Protein AF-A0A077JFI3-F1 (afdb_monomer)

Secondary structure (DSSP, 8-state):
--HHHHHHHHHHHHHHHHHHHHHHHHHHHHHHHHHHHHHHHHHHHHH---HHHHHHHHHHHHHHHHHHH--

Solvent-accessible surface area (backbone atoms only — not comparable to full-atom values): 4004 Å² total; per-residue (Å²): 136,65,65,65,59,54,52,52,53,50,51,54,52,48,53,51,51,50,52,56,48,50,57,52,48,51,53,50,51,53,52,50,52,51,50,50,51,54,50,50,51,49,42,30,73,75,70,66,47,53,70,66,56,54,50,53,49,60,70,41,45,68,54,53,52,48,56,64,70,75,103

Foldseek 3Di:
DCVVVVVVVVVVVVVVVVVVVVVVVVVVVVVVVVVVVVVQVVCCVPVVDHPVNVVVVVVCVVVVVVVVVVD

Sequence (71 aa):
MPINLIVLVASLLIIWLVFNWITKVMKASVTTAFIIIVIVMALQITLGISPQQLWNQILSFPKIIRELLNR

Structure (mmCIF, N/CA/C/O backbone):
data_AF-A0A077JFI3-F1
#
_entry.id   AF-A0A077JFI3-F1
#
loop_
_atom_site.group_PDB
_atom_site.id
_atom_site.type_symbol
_atom_site.label_atom_id
_atom_site.label_alt_id
_atom_site.label_comp_id
_atom_site.label_asym_id
_atom_site.label_entity_id
_atom_site.label_seq_id
_atom_site.pdbx_PDB_ins_code
_atom_site.Cartn_x
_atom_site.Cartn_y
_atom_site.Cartn_z
_atom_site.occupancy
_atom_site.B_iso_or_equiv
_atom_site.auth_seq_id
_atom_site.auth_comp_id
_atom_site.auth_asym_id
_atom_site.auth_atom_id
_atom_site.pdbx_PDB_model_num
ATOM 1 N N . MET A 1 1 ? 24.480 8.506 -34.195 1.00 63.59 1 MET A N 1
ATOM 2 C CA . MET A 1 1 ? 23.01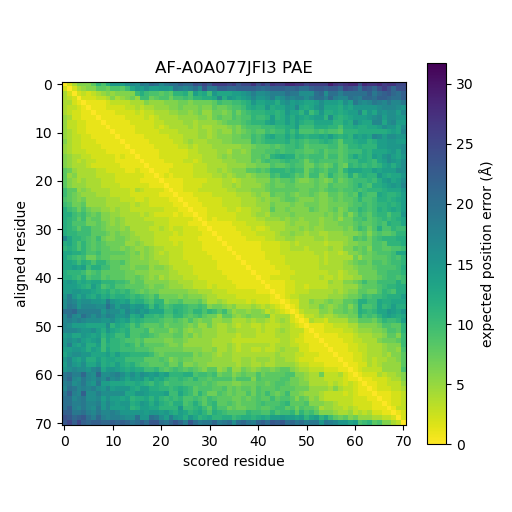5 8.355 -34.027 1.00 63.59 1 MET A CA 1
ATOM 3 C C . MET A 1 1 ? 22.529 6.937 -33.603 1.00 63.59 1 MET A C 1
ATOM 5 O O . MET A 1 1 ? 21.453 6.555 -34.034 1.00 63.59 1 MET A O 1
ATOM 9 N N . PRO A 1 2 ? 23.217 6.157 -32.730 1.00 65.69 2 PRO A N 1
ATOM 10 C CA . PRO A 1 2 ? 22.675 4.894 -32.179 1.00 65.69 2 PRO A CA 1
ATOM 11 C C . PRO A 1 2 ? 22.029 5.024 -30.782 1.00 65.69 2 PRO A C 1
ATOM 13 O O . PRO A 1 2 ? 21.214 4.191 -30.396 1.00 65.69 2 PRO A O 1
ATOM 16 N N . ILE A 1 3 ? 22.349 6.085 -30.030 1.00 82.06 3 ILE A N 1
ATOM 17 C CA . ILE A 1 3 ? 21.889 6.271 -28.643 1.00 82.06 3 ILE A CA 1
ATOM 18 C C . ILE A 1 3 ? 20.356 6.403 -28.540 1.00 82.06 3 ILE A C 1
ATOM 20 O O . ILE A 1 3 ? 19.750 5.867 -27.618 1.00 82.06 3 ILE A O 1
ATOM 24 N N . ASN A 1 4 ? 19.712 7.034 -29.531 1.00 88.00 4 ASN A N 1
ATOM 25 C CA . ASN A 1 4 ? 18.262 7.254 -29.540 1.00 88.00 4 ASN A CA 1
ATOM 26 C C . ASN A 1 4 ? 17.476 5.942 -29.638 1.00 88.00 4 ASN A C 1
ATOM 28 O O . ASN A 1 4 ? 16.427 5.818 -29.016 1.00 88.00 4 ASN A O 1
ATOM 32 N N . LEU A 1 5 ? 17.991 4.953 -30.377 1.00 88.00 5 LEU A N 1
ATOM 33 C CA . LEU A 1 5 ? 17.352 3.640 -30.495 1.00 88.00 5 LEU A CA 1
ATOM 34 C C . LEU A 1 5 ? 17.422 2.868 -29.174 1.00 88.00 5 LEU A C 1
ATOM 36 O O . LEU A 1 5 ? 16.437 2.262 -28.766 1.00 88.00 5 LEU A O 1
ATOM 40 N N . ILE A 1 6 ? 18.555 2.948 -28.470 1.00 91.44 6 ILE A N 1
ATOM 41 C CA . ILE A 1 6 ? 18.730 2.315 -27.155 1.00 91.44 6 ILE A CA 1
ATOM 42 C C . ILE A 1 6 ? 17.776 2.941 -26.133 1.00 91.44 6 ILE A C 1
ATOM 44 O O . ILE A 1 6 ? 17.090 2.221 -25.413 1.00 91.44 6 ILE A O 1
ATOM 48 N N . VAL A 1 7 ? 17.681 4.274 -26.104 1.00 93.94 7 VAL A N 1
ATOM 49 C CA . VAL A 1 7 ? 16.760 4.993 -25.208 1.00 93.94 7 VAL A CA 1
ATOM 50 C C . VAL A 1 7 ? 15.297 4.680 -25.544 1.00 93.94 7 VAL A C 1
ATOM 52 O O . VAL A 1 7 ? 14.484 4.496 -24.639 1.00 93.94 7 VAL A O 1
ATOM 55 N N . LEU A 1 8 ? 14.954 4.551 -26.828 1.00 93.12 8 LEU A N 1
ATOM 56 C CA . LEU A 1 8 ? 13.605 4.188 -27.264 1.00 93.12 8 LEU A CA 1
ATOM 57 C C . LEU A 1 8 ? 13.219 2.781 -26.789 1.00 93.12 8 LEU A C 1
ATOM 59 O O . LEU A 1 8 ? 12.158 2.602 -26.201 1.00 93.12 8 LEU A O 1
ATOM 63 N N . VAL A 1 9 ? 14.097 1.791 -26.958 1.00 94.50 9 VAL A N 1
ATOM 64 C CA . VAL A 1 9 ? 13.833 0.423 -26.483 1.00 94.50 9 VAL A CA 1
ATOM 65 C C . VAL A 1 9 ? 13.797 0.362 -24.952 1.00 94.50 9 VAL A C 1
ATOM 67 O O . VAL A 1 9 ? 12.894 -0.250 -24.385 1.00 94.50 9 VAL A O 1
ATOM 70 N N . ALA A 1 10 ? 14.727 1.033 -24.266 1.00 94.56 10 ALA A N 1
ATOM 71 C CA . ALA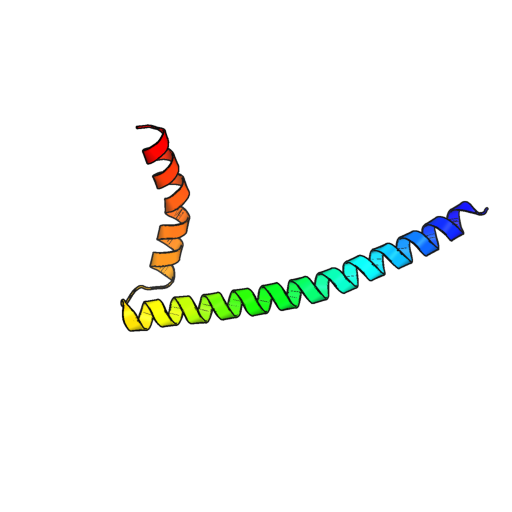 A 1 10 ? 14.764 1.072 -22.805 1.00 94.56 10 ALA A CA 1
ATOM 72 C C . ALA A 1 10 ? 13.498 1.713 -22.214 1.00 94.56 10 ALA A C 1
ATOM 74 O O . ALA A 1 10 ? 12.906 1.169 -21.285 1.00 94.56 10 ALA A O 1
ATOM 75 N N . SER A 1 11 ? 13.043 2.834 -22.779 1.00 95.12 11 SER A N 1
ATOM 76 C CA . SER A 1 11 ? 11.808 3.496 -22.341 1.00 95.12 11 SER A CA 1
ATOM 77 C C . SER A 1 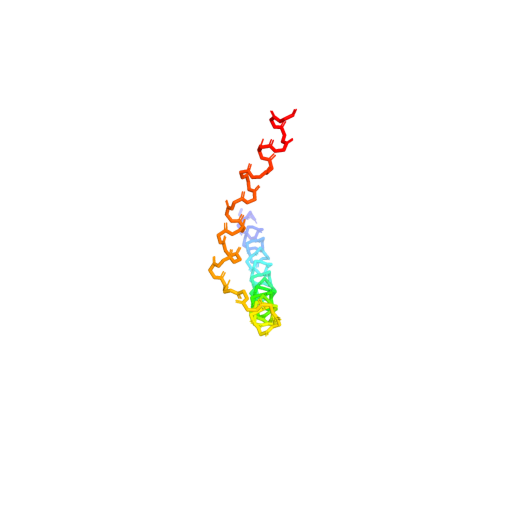11 ? 10.567 2.634 -22.589 1.00 95.12 11 SER A C 1
ATOM 79 O O . SER A 1 11 ? 9.715 2.551 -21.705 1.00 95.12 11 SER A O 1
ATOM 81 N N . LEU A 1 12 ? 10.499 1.918 -23.720 1.00 95.94 12 LEU A N 1
ATOM 82 C CA . LEU A 1 12 ? 9.412 0.980 -24.018 1.00 95.94 12 LEU A CA 1
ATOM 83 C C . LEU A 1 12 ? 9.354 -0.178 -23.003 1.00 95.94 12 LEU A C 1
ATOM 85 O O . LEU A 1 12 ? 8.278 -0.561 -22.542 1.00 95.94 12 LEU A O 1
ATOM 89 N N . LEU A 1 13 ? 10.514 -0.707 -22.605 1.00 95.94 13 LEU A N 1
ATOM 90 C CA . LEU A 1 13 ? 10.603 -1.753 -21.584 1.00 95.94 13 LEU A CA 1
ATOM 91 C C . LEU A 1 13 ? 10.194 -1.243 -20.199 1.00 95.94 13 LEU A C 1
ATOM 93 O O . LEU A 1 13 ? 9.463 -1.928 -19.485 1.00 95.94 13 LEU A O 1
ATOM 97 N N . ILE A 1 14 ? 10.631 -0.039 -19.824 1.00 96.06 14 ILE A N 1
ATOM 98 C CA . ILE A 1 14 ? 10.282 0.562 -18.533 1.00 96.06 14 ILE A CA 1
ATOM 99 C C . ILE A 1 14 ? 8.777 0.814 -18.456 1.00 96.06 14 ILE A C 1
ATOM 101 O O . ILE A 1 14 ? 8.155 0.428 -17.466 1.00 96.06 14 ILE A O 1
ATOM 105 N N . ILE A 1 15 ? 8.163 1.406 -19.487 1.00 96.12 15 ILE A N 1
ATOM 106 C CA . ILE A 1 15 ? 6.720 1.674 -19.455 1.00 96.12 15 ILE A CA 1
ATOM 107 C C . ILE A 1 15 ? 5.902 0.383 -19.430 1.00 96.12 15 ILE A C 1
ATOM 109 O O . ILE A 1 15 ? 4.915 0.304 -18.701 1.00 96.12 15 ILE A O 1
ATOM 113 N N . TRP A 1 16 ? 6.350 -0.660 -20.132 1.00 95.44 16 TRP A N 1
ATOM 114 C CA . TRP A 1 16 ? 5.746 -1.987 -20.046 1.00 95.44 16 TRP A CA 1
ATOM 115 C C . TRP A 1 16 ? 5.819 -2.562 -18.625 1.00 95.44 16 TRP A C 1
ATOM 117 O O . TRP A 1 16 ? 4.832 -3.087 -18.103 1.00 95.44 16 TRP A O 1
ATOM 127 N N . LEU A 1 17 ? 6.974 -2.425 -17.969 1.00 94.69 17 LEU A N 1
ATOM 128 C CA . LEU A 1 17 ? 7.180 -2.903 -16.606 1.00 94.69 17 LEU A CA 1
ATOM 129 C C . LEU A 1 17 ? 6.290 -2.156 -15.605 1.00 94.69 17 LEU A C 1
ATOM 131 O O . LEU A 1 17 ? 5.634 -2.787 -14.775 1.00 94.69 17 LEU A O 1
ATOM 135 N N . VAL A 1 18 ? 6.224 -0.828 -15.717 1.00 95.88 18 VAL A N 1
ATOM 136 C CA . VAL A 1 18 ? 5.367 0.022 -14.881 1.00 95.88 18 VAL A CA 1
ATOM 137 C C . VAL A 1 18 ? 3.895 -0.318 -15.100 1.00 95.88 18 VAL A C 1
ATOM 139 O O . VAL A 1 18 ? 3.163 -0.492 -14.128 1.00 95.88 18 VAL A O 1
ATOM 142 N N . PHE A 1 19 ? 3.460 -0.498 -16.349 1.00 94.44 19 PHE A N 1
ATOM 143 C CA . PHE A 1 19 ? 2.085 -0.882 -16.668 1.00 94.44 19 PHE A CA 1
ATOM 144 C C . PHE A 1 19 ? 1.707 -2.223 -16.021 1.00 94.44 19 PHE A C 1
ATOM 146 O O . PHE A 1 19 ? 0.676 -2.344 -15.351 1.00 94.44 19 PHE A O 1
ATOM 153 N N . ASN A 1 20 ? 2.579 -3.227 -16.141 1.00 94.75 20 ASN A N 1
ATOM 154 C CA . ASN A 1 20 ? 2.354 -4.532 -15.528 1.00 94.75 20 ASN A CA 1
ATOM 155 C C . ASN A 1 20 ? 2.360 -4.451 -13.990 1.00 94.75 20 ASN A C 1
ATOM 157 O O . ASN A 1 20 ? 1.559 -5.102 -13.321 1.00 94.75 20 ASN A O 1
ATOM 161 N N . TRP A 1 21 ? 3.224 -3.621 -13.406 1.00 95.69 21 TRP A N 1
ATOM 162 C CA . TRP A 1 21 ? 3.256 -3.414 -11.961 1.00 95.69 21 TRP A CA 1
ATOM 163 C C . TRP A 1 21 ? 1.982 -2.736 -11.446 1.00 95.69 21 TRP A C 1
ATOM 165 O O . TRP A 1 21 ? 1.375 -3.243 -10.505 1.00 95.69 21 TRP A O 1
ATOM 175 N N . ILE A 1 22 ? 1.514 -1.666 -12.095 1.00 95.25 22 ILE A N 1
ATOM 176 C CA . ILE A 1 22 ? 0.297 -0.942 -11.691 1.00 95.25 22 ILE A CA 1
ATOM 177 C C . ILE A 1 22 ? -0.912 -1.877 -11.668 1.00 95.25 22 ILE A C 1
ATOM 179 O O . ILE A 1 22 ? -1.677 -1.859 -10.708 1.00 95.25 22 ILE A O 1
ATOM 183 N N . THR A 1 23 ? -1.084 -2.731 -12.679 1.00 94.00 23 THR A N 1
ATOM 184 C CA . THR A 1 23 ? -2.220 -3.671 -12.700 1.00 94.00 23 THR A CA 1
ATOM 185 C C . THR A 1 23 ? -2.160 -4.688 -11.557 1.00 94.00 23 THR A C 1
ATOM 187 O O . THR A 1 23 ? -3.195 -5.022 -10.975 1.00 94.00 23 THR A O 1
ATOM 190 N N . LYS A 1 24 ? -0.961 -5.150 -11.184 1.00 93.62 24 LYS A N 1
ATOM 191 C CA . LYS A 1 24 ? -0.761 -6.038 -10.029 1.00 93.62 24 LYS A CA 1
ATOM 192 C C . LYS A 1 24 ? -1.044 -5.325 -8.713 1.00 93.62 24 LYS A C 1
ATOM 194 O O . LYS A 1 24 ? -1.768 -5.866 -7.881 1.00 93.62 24 LYS A O 1
ATOM 199 N N . VAL A 1 25 ? -0.521 -4.112 -8.546 1.00 94.44 25 VAL A N 1
ATOM 200 C CA . VAL A 1 25 ? -0.751 -3.297 -7.348 1.00 94.44 25 VAL A CA 1
ATOM 201 C C . VAL A 1 25 ? -2.224 -2.966 -7.206 1.00 94.44 25 VAL A C 1
ATOM 203 O O . VAL A 1 25 ? -2.768 -3.172 -6.135 1.00 94.44 25 VAL A O 1
ATOM 206 N N . MET A 1 26 ? -2.903 -2.567 -8.282 1.00 94.50 26 MET A N 1
ATOM 207 C CA . MET A 1 26 ? -4.336 -2.279 -8.257 1.00 94.50 26 MET A CA 1
ATOM 208 C C . MET A 1 26 ? -5.139 -3.485 -7.754 1.00 94.50 26 MET A C 1
ATOM 210 O O . MET A 1 26 ? -5.960 -3.349 -6.850 1.00 94.50 26 MET A O 1
ATOM 214 N N . LYS A 1 27 ? -4.868 -4.688 -8.279 1.00 92.06 27 LYS A N 1
ATOM 215 C CA . LYS A 1 27 ? -5.527 -5.918 -7.808 1.00 92.06 27 LYS A CA 1
ATOM 216 C C . LYS A 1 27 ? -5.230 -6.201 -6.335 1.00 92.06 27 LYS A C 1
ATOM 218 O O . LYS A 1 27 ? -6.145 -6.549 -5.587 1.00 92.06 27 LYS A O 1
ATOM 223 N N . ALA A 1 28 ? -3.978 -6.034 -5.914 1.00 92.88 28 ALA A N 1
ATOM 224 C CA . ALA A 1 28 ? -3.576 -6.214 -4.523 1.00 92.88 28 ALA A CA 1
ATOM 225 C C . ALA A 1 28 ? -4.259 -5.197 -3.595 1.00 92.88 28 ALA A C 1
ATOM 227 O O . ALA A 1 28 ? -4.791 -5.583 -2.558 1.00 92.88 28 ALA A O 1
ATOM 228 N N . SER A 1 29 ? -4.316 -3.922 -3.982 1.00 94.25 29 SER A N 1
ATOM 229 C CA . SER A 1 29 ? -4.975 -2.849 -3.237 1.00 94.25 29 SER A CA 1
ATOM 230 C C . SER A 1 29 ? -6.471 -3.101 -3.092 1.00 94.25 29 SER A C 1
ATOM 232 O O . SER A 1 29 ? -6.984 -3.019 -1.980 1.00 94.25 29 SER A O 1
ATOM 234 N N . VAL A 1 30 ? -7.161 -3.476 -4.175 1.00 95.19 30 VAL A N 1
ATOM 235 C CA . VAL A 1 30 ? -8.599 -3.797 -4.142 1.00 95.19 30 VAL A CA 1
ATOM 236 C C . VAL A 1 30 ? -8.866 -4.999 -3.235 1.00 95.19 30 VAL A C 1
ATOM 238 O O . VAL A 1 30 ? -9.755 -4.944 -2.389 1.00 95.19 30 VAL A O 1
ATOM 241 N N . THR A 1 31 ? -8.064 -6.060 -3.357 1.00 93.88 31 THR A N 1
ATOM 242 C CA . THR A 1 31 ? -8.199 -7.262 -2.517 1.00 93.88 31 THR A CA 1
ATOM 243 C C . THR A 1 31 ? -7.958 -6.933 -1.045 1.00 93.88 31 THR A C 1
ATOM 245 O O . THR A 1 31 ? -8.720 -7.349 -0.178 1.00 93.88 31 THR A O 1
ATOM 248 N N . THR A 1 32 ? -6.930 -6.135 -0.757 1.00 93.12 32 THR A N 1
ATOM 249 C CA . THR A 1 32 ? -6.592 -5.724 0.610 1.00 93.12 32 THR A CA 1
ATOM 250 C C . THR A 1 32 ? -7.695 -4.854 1.207 1.00 93.12 32 THR A C 1
ATOM 252 O O . THR A 1 32 ? -8.129 -5.109 2.325 1.00 93.12 32 THR A O 1
ATOM 255 N N . ALA A 1 33 ? -8.208 -3.874 0.457 1.00 93.81 33 ALA A N 1
ATOM 256 C CA . ALA A 1 33 ? -9.329 -3.043 0.888 1.00 93.81 33 ALA A CA 1
ATOM 257 C C . ALA A 1 33 ? -10.582 -3.886 1.171 1.00 93.81 33 ALA A C 1
ATOM 259 O O . ALA A 1 33 ? -11.241 -3.682 2.187 1.00 93.81 33 ALA A O 1
ATOM 260 N N . PHE A 1 34 ? -10.873 -4.876 0.323 1.00 96.12 34 PHE A N 1
ATOM 261 C CA . PHE A 1 34 ? -11.982 -5.801 0.540 1.00 96.12 34 PHE A CA 1
ATOM 262 C C . PHE A 1 34 ? -11.812 -6.616 1.829 1.00 96.12 34 PHE A C 1
ATOM 264 O O . PHE A 1 34 ? -12.735 -6.687 2.637 1.00 96.12 34 PHE A O 1
ATOM 271 N N . ILE A 1 35 ? -10.621 -7.170 2.070 1.00 95.12 35 ILE A N 1
ATOM 272 C CA . ILE A 1 35 ? -10.312 -7.898 3.309 1.00 95.12 35 ILE A CA 1
ATOM 273 C C . ILE A 1 35 ? -10.489 -6.992 4.532 1.00 95.12 35 ILE A C 1
ATOM 2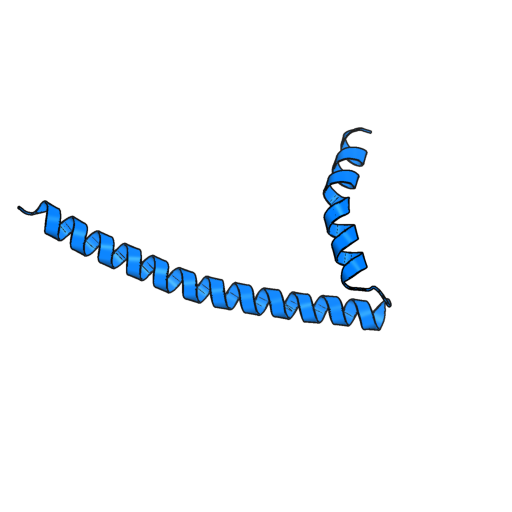75 O O . ILE A 1 35 ? -11.091 -7.414 5.516 1.00 95.12 35 ILE A O 1
ATOM 279 N N . ILE A 1 36 ? -10.020 -5.741 4.469 1.00 92.81 36 ILE A N 1
ATOM 280 C CA . ILE A 1 36 ? -10.201 -4.765 5.553 1.00 92.81 36 ILE A CA 1
ATOM 281 C C . ILE A 1 36 ? -11.690 -4.567 5.848 1.00 92.81 36 ILE A C 1
ATOM 283 O O . ILE A 1 36 ? -12.082 -4.620 7.010 1.00 92.81 36 ILE A O 1
ATOM 287 N N . ILE A 1 37 ? -12.524 -4.389 4.819 1.00 93.88 37 ILE A N 1
ATOM 288 C CA . ILE A 1 37 ? -13.976 -4.241 4.989 1.00 93.88 37 ILE A CA 1
ATOM 289 C C . ILE A 1 37 ? -14.566 -5.468 5.689 1.00 93.88 37 ILE A C 1
ATOM 291 O O . ILE A 1 37 ? -15.304 -5.311 6.659 1.00 93.88 37 ILE A O 1
ATOM 295 N N . VAL A 1 38 ? -14.210 -6.678 5.245 1.00 95.31 38 VAL A N 1
ATOM 296 C CA . VAL A 1 38 ? -14.692 -7.930 5.850 1.00 95.31 38 VAL A CA 1
ATOM 297 C C . VAL A 1 38 ? -14.289 -8.027 7.322 1.00 95.31 38 VAL A C 1
ATOM 299 O O . VAL A 1 38 ? -15.128 -8.340 8.164 1.00 95.31 38 VAL A O 1
ATOM 302 N N . ILE A 1 39 ? -13.033 -7.716 7.655 1.00 92.94 39 ILE A N 1
ATOM 303 C CA . ILE A 1 39 ? -12.538 -7.732 9.039 1.00 92.94 39 ILE A CA 1
ATOM 304 C C . ILE A 1 39 ? -13.283 -6.702 9.890 1.00 92.94 39 ILE A C 1
ATOM 306 O O . ILE A 1 39 ? -13.762 -7.031 10.972 1.00 92.94 39 ILE A O 1
ATOM 310 N N . VAL A 1 40 ? -13.408 -5.464 9.409 1.00 91.94 40 VAL A N 1
ATOM 311 C CA . VAL A 1 40 ? -14.099 -4.387 10.130 1.00 91.94 40 VAL A CA 1
ATOM 312 C C . VAL A 1 40 ? -15.565 -4.746 10.366 1.00 91.94 40 VAL A C 1
ATOM 314 O O . VAL A 1 40 ? -16.053 -4.583 11.481 1.00 91.94 40 VAL A O 1
ATOM 317 N N . MET A 1 41 ? -16.254 -5.294 9.362 1.00 92.69 41 MET A N 1
ATOM 318 C CA . MET A 1 41 ? -17.630 -5.776 9.507 1.00 92.69 41 MET A CA 1
ATOM 319 C C . MET A 1 41 ? -17.734 -6.910 10.526 1.00 92.69 41 MET A C 1
ATOM 321 O O . MET A 1 41 ? -18.607 -6.876 11.390 1.00 92.69 41 MET A O 1
ATOM 325 N N . ALA A 1 42 ? -16.834 -7.893 10.468 1.00 94.00 42 ALA A N 1
ATOM 326 C CA . ALA A 1 42 ? -16.818 -8.991 11.427 1.00 94.00 42 ALA A CA 1
ATOM 327 C C . ALA A 1 42 ? -16.617 -8.480 12.862 1.00 94.00 42 ALA A C 1
ATOM 329 O O . ALA A 1 42 ? -17.342 -8.898 13.764 1.00 94.00 42 ALA A O 1
ATOM 330 N N . LEU A 1 43 ? -15.695 -7.535 13.077 1.00 92.25 43 LEU A N 1
ATOM 331 C CA . LEU A 1 43 ? -15.468 -6.898 14.379 1.00 92.25 43 LEU A CA 1
ATOM 332 C C . LEU A 1 43 ? -16.682 -6.086 14.842 1.00 92.25 43 LEU A C 1
ATOM 334 O O . LEU A 1 43 ? -17.041 -6.137 16.016 1.00 92.25 43 LEU A O 1
ATOM 338 N N . GLN A 1 44 ? -17.346 -5.372 13.935 1.00 89.19 44 GLN A N 1
ATOM 339 C CA . GLN A 1 44 ? -18.546 -4.610 14.266 1.00 89.19 44 GLN A CA 1
ATOM 340 C C . GLN A 1 44 ? -19.703 -5.524 14.692 1.00 89.19 44 GLN A C 1
ATOM 342 O O . GLN A 1 44 ? -20.395 -5.213 15.656 1.00 89.19 44 GLN A O 1
ATOM 347 N N . ILE A 1 45 ? -19.895 -6.663 14.021 1.00 90.56 45 ILE A N 1
ATOM 348 C CA . ILE A 1 45 ? -20.964 -7.623 14.340 1.00 90.56 45 ILE A CA 1
ATOM 349 C C . ILE A 1 45 ? -20.663 -8.384 15.638 1.00 90.56 45 ILE A C 1
ATOM 351 O O . ILE A 1 45 ? -21.560 -8.594 16.449 1.00 90.56 45 ILE A O 1
ATOM 355 N N . THR A 1 46 ? -19.412 -8.808 15.840 1.00 92.31 46 THR A N 1
ATOM 356 C CA . THR A 1 46 ? -19.030 -9.660 16.982 1.00 92.31 46 THR A CA 1
ATOM 357 C C . THR A 1 46 ? -18.745 -8.879 18.261 1.00 92.31 46 THR A C 1
ATOM 359 O O . THR A 1 46 ? -19.087 -9.347 19.342 1.00 92.31 46 THR A O 1
ATOM 362 N N . LEU A 1 47 ? -18.127 -7.700 18.155 1.00 88.00 47 LEU A N 1
ATOM 363 C CA . LEU A 1 47 ? -17.665 -6.905 19.297 1.00 88.00 47 LEU A CA 1
ATOM 364 C C . LEU A 1 47 ? -18.398 -5.561 19.431 1.00 88.0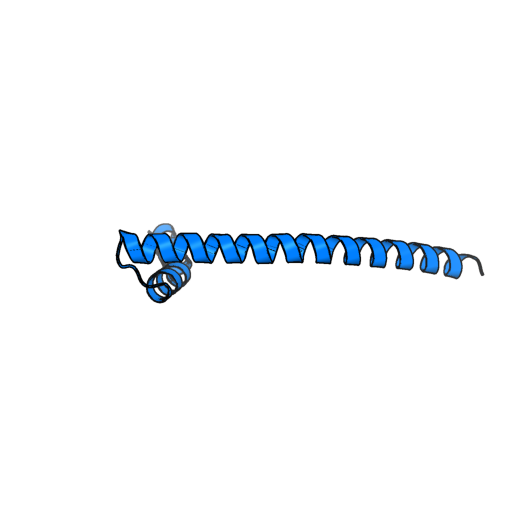0 47 LEU A C 1
ATOM 366 O O . LEU A 1 47 ? -18.174 -4.849 20.406 1.00 88.00 47 LEU A O 1
ATOM 370 N N . GLY A 1 48 ? -19.240 -5.175 18.464 1.00 86.81 48 GLY A N 1
ATOM 371 C CA . GLY A 1 48 ? -19.929 -3.879 18.473 1.00 86.81 48 GLY A CA 1
ATOM 372 C C . GLY A 1 48 ? -19.016 -2.676 18.204 1.00 86.81 48 GLY A C 1
ATOM 373 O O . GLY A 1 48 ? -19.425 -1.536 18.418 1.00 86.81 48 GLY A O 1
ATOM 374 N N . ILE A 1 49 ? -17.774 -2.901 17.759 1.00 87.44 49 ILE A N 1
ATOM 375 C CA . ILE A 1 49 ? -16.779 -1.838 17.565 1.00 87.44 49 ILE A CA 1
ATOM 376 C C . ILE A 1 49 ? -17.044 -1.115 16.244 1.00 87.44 49 ILE A C 1
ATOM 378 O O . ILE A 1 49 ? -17.120 -1.729 15.181 1.00 87.44 49 ILE A O 1
ATOM 382 N N . SER A 1 50 ? -17.142 0.212 16.299 1.00 86.81 50 SER A N 1
ATOM 383 C CA . SER A 1 50 ? -17.305 1.033 15.098 1.00 86.81 50 SER A CA 1
ATOM 384 C C . SER A 1 50 ? -15.990 1.168 14.306 1.00 86.81 50 SER A C 1
ATOM 386 O O . SER A 1 50 ? -14.906 1.240 14.898 1.00 86.81 50 SER A O 1
ATOM 388 N N . PRO A 1 51 ? -16.054 1.299 12.967 1.00 82.81 51 PRO A N 1
ATOM 389 C CA . PRO A 1 51 ? -14.875 1.561 12.136 1.00 82.81 51 PRO A CA 1
ATOM 390 C C . PRO A 1 51 ? -14.091 2.809 12.577 1.00 82.81 51 PRO A C 1
ATOM 392 O O . PRO A 1 51 ? -12.862 2.829 12.542 1.00 82.81 51 PRO A O 1
ATOM 395 N N . GLN A 1 52 ? -14.795 3.846 13.040 1.00 87.00 52 GLN A N 1
ATOM 396 C CA . GLN A 1 52 ? -14.202 5.090 13.532 1.00 87.00 52 GLN A CA 1
ATOM 397 C C . GLN A 1 52 ? -13.370 4.873 14.799 1.00 87.00 52 GLN A C 1
ATOM 399 O O . GLN A 1 52 ? -12.309 5.477 14.942 1.00 87.00 52 GLN A O 1
ATOM 404 N N . GLN A 1 53 ? -13.808 3.996 15.707 1.00 87.44 53 GLN A N 1
ATOM 405 C CA . GLN A 1 53 ? -13.026 3.647 16.896 1.00 87.44 53 GLN A CA 1
ATOM 406 C C . GLN A 1 53 ? -11.725 2.934 16.521 1.00 87.44 53 GLN A C 1
ATOM 408 O O . GLN A 1 53 ? -10.676 3.288 17.055 1.00 87.44 53 GLN A O 1
ATOM 413 N N . LEU A 1 54 ? -11.765 1.998 15.564 1.00 87.69 54 LEU A N 1
ATOM 414 C CA . LEU A 1 54 ? -10.556 1.347 15.045 1.00 87.69 54 LEU A CA 1
ATOM 415 C C . LEU A 1 54 ? -9.595 2.368 14.432 1.00 87.69 54 LEU A C 1
ATOM 417 O O . LEU A 1 54 ? -8.401 2.343 14.721 1.00 87.69 54 LEU A O 1
ATOM 421 N N . TRP A 1 55 ? -10.113 3.303 13.636 1.00 89.75 55 TRP A N 1
ATOM 422 C CA . TRP A 1 55 ? -9.304 4.360 13.032 1.00 89.75 55 TRP A CA 1
ATOM 423 C C . TRP A 1 55 ? -8.632 5.256 14.078 1.00 89.75 55 TRP A C 1
ATOM 425 O O . TRP A 1 55 ? -7.428 5.508 14.016 1.00 89.75 55 TRP A O 1
ATOM 435 N N . ASN A 1 56 ? -9.387 5.682 15.089 1.00 90.50 56 ASN A N 1
ATOM 436 C CA . ASN A 1 56 ? -8.861 6.484 16.190 1.00 90.50 56 ASN A CA 1
ATOM 437 C C . ASN A 1 56 ? -7.803 5.718 16.995 1.00 90.50 56 ASN A C 1
ATOM 439 O O . ASN A 1 56 ? -6.775 6.292 17.360 1.00 90.50 56 ASN A O 1
ATOM 443 N N . GLN A 1 57 ? -8.014 4.417 17.219 1.00 88.38 57 GLN A N 1
ATOM 444 C CA . GLN A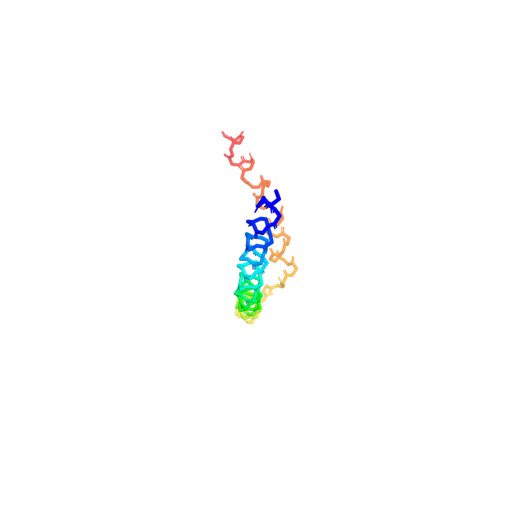 1 57 ? -7.035 3.555 17.872 1.00 88.38 57 GLN A CA 1
ATOM 445 C C . GLN A 1 57 ? -5.744 3.480 17.049 1.00 88.38 57 GLN A C 1
ATOM 447 O O . GLN A 1 57 ? -4.670 3.694 17.608 1.00 88.38 57 GLN A O 1
ATOM 452 N N . ILE A 1 58 ? -5.837 3.273 15.730 1.00 89.50 58 ILE A N 1
ATOM 453 C CA . ILE A 1 58 ? -4.693 3.273 14.798 1.00 89.50 58 ILE A CA 1
ATOM 454 C C . ILE A 1 58 ? -3.905 4.586 14.900 1.00 89.50 58 ILE A C 1
ATOM 456 O O . ILE A 1 58 ? -2.686 4.565 15.065 1.00 89.50 58 ILE A O 1
ATOM 460 N N . LEU A 1 59 ? -4.591 5.731 14.891 1.00 92.19 59 LEU A N 1
ATOM 461 C CA . LEU A 1 59 ? -3.964 7.049 15.051 1.00 92.19 59 L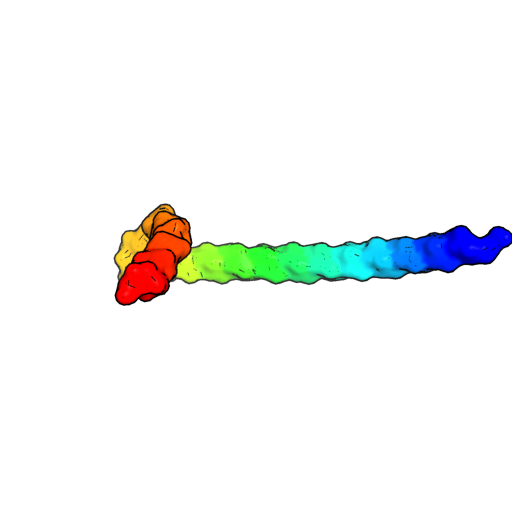EU A CA 1
ATOM 462 C C . LEU A 1 59 ? -3.320 7.259 16.430 1.00 92.19 59 LEU A C 1
ATOM 464 O O . LEU A 1 59 ? -2.415 8.084 16.571 1.00 92.19 59 LEU A O 1
ATOM 468 N N . SER A 1 60 ? -3.770 6.531 17.452 1.00 89.38 60 SER A N 1
ATOM 469 C CA . SER A 1 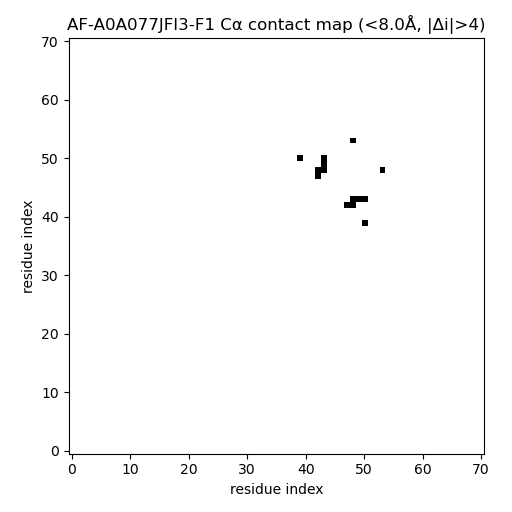60 ? -3.214 6.596 18.805 1.00 89.38 60 SER A CA 1
ATOM 470 C C . SER A 1 60 ? -1.986 5.701 19.011 1.00 89.38 60 SER A C 1
ATOM 472 O O . SER A 1 60 ? -1.184 5.994 19.896 1.00 89.38 60 SER A O 1
ATOM 474 N N . PHE A 1 61 ? -1.759 4.679 18.171 1.00 91.81 61 PHE A N 1
ATOM 475 C CA . PHE A 1 61 ? -0.599 3.778 18.291 1.00 91.81 61 PHE A CA 1
ATOM 476 C C . PHE A 1 61 ? 0.751 4.501 18.358 1.00 91.81 61 PHE A C 1
ATOM 478 O O . PHE A 1 61 ? 1.540 4.165 19.238 1.00 91.81 61 PHE A O 1
ATOM 485 N N . PRO A 1 62 ? 1.046 5.516 17.519 1.00 89.94 62 PRO A N 1
ATOM 486 C CA . PRO A 1 62 ? 2.296 6.263 17.633 1.00 89.94 62 PRO A CA 1
ATOM 487 C C . PRO A 1 62 ? 2.477 6.928 19.001 1.00 89.94 62 PRO A C 1
ATOM 489 O O . PRO A 1 62 ? 3.603 7.042 19.477 1.00 89.94 62 PRO A O 1
ATOM 492 N N . LYS A 1 63 ? 1.382 7.360 19.644 1.00 86.69 63 LYS A N 1
ATOM 493 C CA . LYS A 1 63 ? 1.420 7.928 20.999 1.00 86.69 63 LYS A CA 1
ATOM 494 C C . LYS A 1 63 ? 1.704 6.844 22.034 1.00 86.69 63 LYS A C 1
ATOM 496 O O . LYS A 1 63 ? 2.600 7.032 22.843 1.00 86.69 63 LYS A O 1
ATOM 501 N N . ILE A 1 64 ? 1.029 5.697 21.934 1.00 88.12 64 ILE A N 1
ATOM 502 C CA . ILE A 1 64 ? 1.243 4.539 22.818 1.00 88.12 64 ILE A CA 1
ATOM 503 C C . ILE A 1 64 ? 2.697 4.059 22.731 1.00 88.12 64 ILE A C 1
ATOM 505 O O . ILE A 1 64 ? 3.340 3.841 23.750 1.00 88.12 64 ILE A O 1
ATOM 509 N N . ILE A 1 65 ? 3.252 3.955 21.521 1.00 90.88 65 ILE A N 1
ATOM 510 C CA . ILE A 1 65 ? 4.651 3.556 21.309 1.00 90.88 65 ILE A CA 1
ATOM 511 C C . ILE A 1 65 ? 5.609 4.575 21.936 1.00 90.88 65 ILE A C 1
ATOM 513 O O . ILE A 1 65 ? 6.573 4.181 22.586 1.00 90.88 65 ILE A O 1
ATOM 517 N N . ARG A 1 66 ? 5.347 5.880 21.776 1.00 90.31 66 ARG A N 1
ATOM 518 C CA . ARG A 1 66 ? 6.158 6.932 22.410 1.00 90.31 66 ARG A CA 1
ATOM 519 C C . ARG A 1 66 ? 6.081 6.873 23.933 1.00 90.31 66 ARG A C 1
ATOM 521 O O .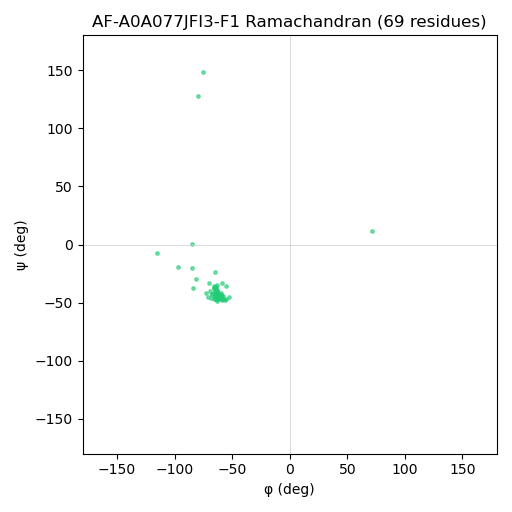 ARG A 1 66 ? 7.112 7.008 24.571 1.00 90.31 66 ARG A O 1
ATOM 528 N N . GLU A 1 67 ? 4.902 6.661 24.509 1.00 89.06 67 GLU A N 1
ATOM 529 C CA . GLU A 1 67 ? 4.721 6.535 25.962 1.00 89.06 67 GLU A CA 1
ATOM 530 C C . GLU A 1 67 ? 5.399 5.286 26.533 1.00 89.06 67 GLU A C 1
ATOM 532 O O . GLU A 1 67 ? 5.971 5.358 27.616 1.00 89.06 67 GLU A O 1
ATOM 537 N N . LEU A 1 68 ? 5.376 4.165 25.805 1.00 89.19 68 LEU A N 1
ATOM 538 C CA . LEU A 1 68 ? 6.085 2.943 26.191 1.00 89.19 68 LEU A CA 1
ATOM 539 C C . LEU A 1 68 ? 7.607 3.079 26.070 1.00 89.19 68 LEU A C 1
ATOM 541 O O . LEU A 1 68 ? 8.318 2.469 26.855 1.00 89.19 68 LEU A O 1
ATOM 545 N N . LEU A 1 69 ? 8.104 3.858 25.103 1.00 92.31 69 LEU A N 1
ATOM 546 C CA . LEU A 1 69 ? 9.538 4.095 24.913 1.00 92.31 69 LEU A CA 1
ATOM 547 C C . LEU A 1 69 ? 10.103 5.172 25.859 1.00 92.31 69 LEU A C 1
ATOM 549 O O . LEU A 1 69 ? 11.281 5.127 26.190 1.00 92.31 69 LEU A O 1
ATOM 553 N N . ASN A 1 70 ? 9.285 6.149 26.272 1.00 86.62 70 ASN A N 1
ATOM 554 C CA . ASN A 1 70 ? 9.671 7.209 27.216 1.00 86.62 70 ASN A CA 1
ATOM 555 C C . ASN A 1 70 ? 9.525 6.809 28.700 1.00 86.62 70 ASN A C 1
ATOM 557 O O . ASN A 1 70 ? 9.767 7.652 29.568 1.00 86.62 70 ASN A O 1
ATOM 561 N N . ARG A 1 71 ? 9.092 5.580 28.998 1.00 59.88 71 ARG A N 1
ATOM 562 C CA . ARG A 1 71 ? 9.102 4.995 30.347 1.00 59.88 71 ARG A CA 1
ATOM 563 C C . ARG A 1 71 ? 10.329 4.121 30.547 1.00 59.88 71 ARG A C 1
ATOM 565 O O . ARG A 1 71 ? 10.806 4.103 31.701 1.00 59.88 71 ARG A O 1
#

Mean predicted aligned error: 7.66 Å

pLDDT: mean 90.56, std 6.66, range [59.88, 96.12]

Radius of gyration: 22.4 Å; Cα contacts (8 Å, |Δi|>4): 7; chains: 1; bounding box: 44×18×64 Å